Protein AF-A0A380JYC2-F1 (afdb_monomer_lite)

Foldseek 3Di:
DDDPDPDDDDDDWDWDWDQDPNDTDTDTDDPVPDDDDCPDPVNVVVVVVVVVVVVVVVD

Secondary structure (DSSP, 8-state):
-PPPPPPP---PPEEEEEEETTEEEEEEE-TTTPPPPTTSHHHHHHHHHHHHHHHHHH-

Structure (mmCIF, N/CA/C/O backbone):
data_AF-A0A380JYC2-F1
#
_entry.id   AF-A0A380JYC2-F1
#
loop_
_atom_site.group_PDB
_atom_site.id
_atom_site.type_symbol
_atom_site.label_atom_id
_atom_site.label_alt_id
_atom_site.label_comp_id
_atom_site.label_asym_id
_atom_site.label_entity_id
_atom_site.label_seq_id
_atom_site.pdbx_PDB_ins_code
_atom_site.Cartn_x
_atom_site.Cartn_y
_atom_site.Cartn_z
_atom_site.occupancy
_a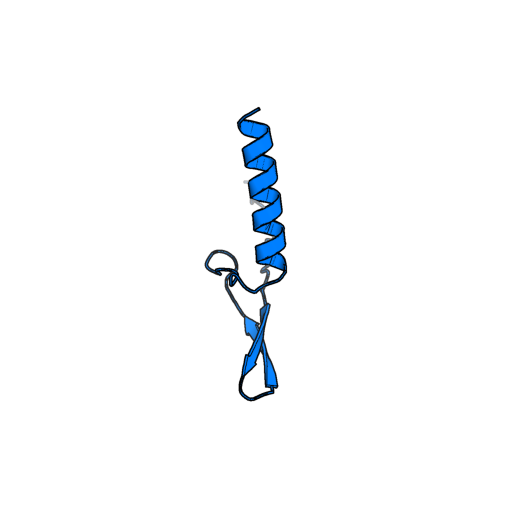tom_site.B_iso_or_equiv
_atom_site.auth_seq_id
_atom_site.auth_comp_id
_atom_site.auth_asym_id
_atom_site.auth_atom_id
_atom_site.pdbx_PDB_model_num
ATOM 1 N N . MET A 1 1 ? -0.893 47.758 6.582 1.00 54.69 1 MET A N 1
ATOM 2 C CA . MET A 1 1 ? -1.515 46.479 6.164 1.00 54.69 1 MET A CA 1
ATOM 3 C C . MET A 1 1 ? -0.545 45.340 6.463 1.00 54.69 1 MET A C 1
ATOM 5 O O . MET A 1 1 ? 0.615 45.454 6.089 1.00 54.69 1 MET A O 1
ATOM 9 N N . LYS A 1 2 ? -0.961 44.284 7.176 1.00 65.88 2 LYS A N 1
ATOM 10 C CA . LYS A 1 2 ? -0.087 43.134 7.481 1.00 65.88 2 LYS A CA 1
ATOM 11 C C . LYS A 1 2 ? -0.115 42.153 6.300 1.00 65.88 2 LYS A C 1
ATOM 13 O O . LYS A 1 2 ? -1.176 41.623 5.989 1.00 65.88 2 LYS A O 1
ATOM 18 N N . ARG A 1 3 ? 1.027 41.910 5.643 1.00 69.50 3 ARG A N 1
ATOM 19 C CA . ARG A 1 3 ? 1.166 40.810 4.671 1.00 69.50 3 ARG A CA 1
ATOM 20 C C . ARG A 1 3 ? 1.055 39.490 5.436 1.00 69.50 3 ARG A C 1
ATOM 22 O O . ARG A 1 3 ? 1.838 39.257 6.357 1.00 69.50 3 ARG A O 1
ATOM 29 N N . LYS A 1 4 ? 0.082 38.644 5.084 1.00 73.81 4 LYS A N 1
ATOM 30 C CA . LYS A 1 4 ? 0.065 37.251 5.548 1.00 73.81 4 LYS A CA 1
ATOM 31 C C . LYS A 1 4 ? 1.344 36.596 5.028 1.00 73.81 4 LYS A C 1
ATOM 33 O O . LYS A 1 4 ? 1.583 36.604 3.825 1.00 73.81 4 LYS A O 1
ATOM 38 N N . LYS A 1 5 ? 2.184 36.094 5.934 1.00 76.44 5 LYS A N 1
ATOM 39 C CA . LYS A 1 5 ? 3.295 35.221 5.556 1.00 76.44 5 LYS A CA 1
ATOM 40 C C . LYS A 1 5 ? 2.664 33.917 5.082 1.00 76.44 5 LYS A C 1
ATOM 42 O O . LYS A 1 5 ? 1.926 33.302 5.851 1.00 76.44 5 LYS A O 1
ATOM 47 N N . GLU A 1 6 ? 2.884 33.541 3.828 1.00 78.75 6 GLU A N 1
ATOM 48 C CA . GLU A 1 6 ? 2.484 32.216 3.365 1.00 78.75 6 GLU A CA 1
ATOM 49 C C . GLU A 1 6 ? 3.230 31.172 4.190 1.00 78.75 6 GLU A C 1
ATOM 51 O O . GLU A 1 6 ? 4.456 31.192 4.302 1.00 78.75 6 GLU A O 1
ATOM 56 N N . GLN A 1 7 ? 2.463 30.296 4.833 1.00 81.31 7 GLN A N 1
ATOM 57 C CA . GLN A 1 7 ? 3.011 29.152 5.536 1.00 81.31 7 GLN A CA 1
ATOM 58 C C . GLN A 1 7 ? 3.563 28.187 4.489 1.00 81.31 7 GLN A C 1
ATOM 60 O O . GLN A 1 7 ? 2.821 27.712 3.629 1.00 81.31 7 GLN A O 1
ATOM 65 N N . TRP A 1 8 ? 4.865 27.914 4.555 1.00 82.81 8 TRP A N 1
ATOM 66 C CA . TRP A 1 8 ? 5.502 26.933 3.686 1.00 82.81 8 TRP A CA 1
ATOM 67 C C . TRP A 1 8 ? 4.834 25.566 3.866 1.00 82.81 8 TRP A C 1
ATOM 69 O O . TRP A 1 8 ? 4.681 25.088 4.993 1.00 82.81 8 TRP A O 1
ATOM 79 N N . LYS A 1 9 ? 4.433 24.946 2.753 1.00 79.44 9 LYS A N 1
ATOM 80 C CA . LYS A 1 9 ? 3.925 23.573 2.715 1.00 79.44 9 LYS A CA 1
ATOM 81 C C . LYS A 1 9 ? 4.943 22.705 1.974 1.00 79.44 9 LYS A C 1
ATOM 83 O O . LYS A 1 9 ? 5.215 22.999 0.807 1.00 79.44 9 LYS A O 1
ATOM 88 N N . PRO A 1 10 ? 5.507 21.659 2.603 1.00 78.38 10 PRO A N 1
ATOM 89 C CA . PRO A 1 10 ? 6.407 20.751 1.909 1.00 78.38 10 PRO A CA 1
ATOM 90 C C . PRO A 1 10 ? 5.663 20.050 0.777 1.00 78.38 10 PRO A C 1
ATOM 92 O O . PRO A 1 10 ? 4.579 19.499 0.978 1.00 78.38 10 PRO A O 1
ATOM 95 N N . LYS A 1 11 ? 6.271 20.028 -0.408 1.00 79.75 11 LYS A N 1
ATOM 96 C CA . LYS A 1 11 ? 5.849 19.111 -1.463 1.00 79.75 11 LYS A CA 1
ATOM 97 C C . LYS A 1 11 ? 6.400 17.729 -1.113 1.00 79.75 11 LYS A C 1
ATOM 99 O O . LYS A 1 11 ? 7.601 17.503 -1.223 1.00 79.75 11 LYS A O 1
ATOM 104 N N . ILE A 1 12 ? 5.531 16.840 -0.644 1.00 82.81 12 ILE A N 1
ATOM 105 C CA . ILE A 1 12 ? 5.878 15.445 -0.360 1.00 82.81 12 ILE A CA 1
ATOM 106 C C . ILE A 1 12 ? 5.686 14.654 -1.655 1.00 82.81 12 ILE A C 1
ATOM 108 O O . ILE A 1 12 ? 4.610 14.700 -2.245 1.00 82.81 12 ILE A O 1
ATOM 112 N N . ASN A 1 13 ? 6.727 13.948 -2.092 1.00 86.44 13 ASN A N 1
ATOM 113 C CA . ASN A 1 13 ? 6.639 12.998 -3.198 1.00 86.44 13 ASN A CA 1
ATOM 114 C C . ASN A 1 13 ? 6.617 11.582 -2.612 1.00 86.44 13 ASN A C 1
ATOM 116 O O . ASN A 1 13 ? 7.514 11.223 -1.846 1.00 86.44 13 ASN A O 1
ATOM 120 N N . SER A 1 14 ? 5.606 10.794 -2.968 1.00 88.75 14 SER A N 1
ATOM 121 C CA . SER A 1 14 ? 5.457 9.405 -2.530 1.00 88.75 14 SER A CA 1
ATOM 122 C C . SER A 1 14 ? 5.897 8.456 -3.640 1.00 88.75 14 SER A C 1
ATOM 124 O O . SER A 1 14 ? 5.516 8.627 -4.796 1.00 88.75 14 SER A O 1
ATOM 126 N N . TYR A 1 15 ? 6.694 7.450 -3.285 1.00 91.31 15 TYR A N 1
ATOM 127 C CA . TYR A 1 15 ? 7.206 6.443 -4.213 1.00 91.31 15 TYR A CA 1
ATOM 128 C C . TYR A 1 15 ? 6.901 5.046 -3.694 1.00 91.31 15 TYR A C 1
ATOM 130 O O . TYR A 1 15 ? 6.901 4.820 -2.483 1.00 91.31 15 TYR A O 1
ATOM 138 N N . ARG A 1 16 ? 6.652 4.115 -4.612 1.00 87.25 16 ARG A N 1
ATOM 139 C CA . ARG A 1 16 ? 6.494 2.690 -4.315 1.00 87.25 16 ARG A CA 1
ATOM 140 C C . ARG A 1 16 ? 7.429 1.861 -5.177 1.00 87.25 16 ARG A C 1
ATOM 142 O O . ARG A 1 16 ? 7.737 2.251 -6.301 1.00 87.25 16 ARG A O 1
ATOM 149 N N . GLU A 1 17 ? 7.826 0.710 -4.662 1.00 90.31 17 GLU A N 1
ATOM 150 C CA . GLU A 1 17 ? 8.590 -0.277 -5.414 1.00 90.31 17 GLU A CA 1
ATOM 151 C C . GLU A 1 17 ? 7.649 -1.131 -6.269 1.00 90.31 17 GLU A C 1
ATOM 153 O O . GLU A 1 17 ? 6.592 -1.573 -5.812 1.00 90.31 17 GLU A O 1
ATOM 158 N N . VAL A 1 18 ? 8.027 -1.332 -7.527 1.00 88.00 18 VAL A N 1
ATOM 159 C CA . VAL A 1 18 ? 7.347 -2.210 -8.481 1.00 88.00 18 VAL A CA 1
ATOM 160 C C . VAL A 1 18 ? 8.412 -3.052 -9.168 1.00 88.00 18 VAL A C 1
ATOM 162 O O . VAL A 1 18 ? 9.404 -2.511 -9.652 1.00 88.00 18 VAL A O 1
ATOM 165 N N . THR A 1 19 ? 8.214 -4.366 -9.210 1.00 87.50 19 THR A N 1
ATOM 166 C CA . THR A 1 19 ? 9.073 -5.279 -9.970 1.00 87.50 19 THR A CA 1
ATOM 167 C C . THR A 1 19 ? 8.452 -5.518 -11.342 1.00 87.50 19 THR A C 1
ATOM 169 O O . THR A 1 19 ? 7.350 -6.056 -11.436 1.00 87.50 19 THR A O 1
ATOM 172 N N . GLU A 1 20 ? 9.153 -5.120 -12.401 1.00 87.19 20 GLU A N 1
ATOM 173 C CA . GLU A 1 20 ? 8.786 -5.387 -13.796 1.00 87.19 20 GLU A CA 1
ATOM 174 C C . GLU A 1 20 ? 9.993 -5.993 -14.516 1.00 87.19 20 GLU A C 1
ATOM 176 O O . GLU A 1 20 ? 11.076 -5.413 -14.484 1.00 87.19 20 GLU A 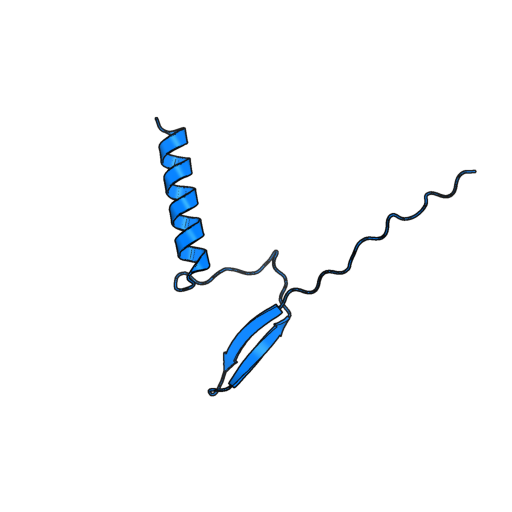O 1
ATOM 181 N N . ASN A 1 21 ? 9.807 -7.131 -15.195 1.00 87.69 21 ASN A N 1
ATOM 182 C CA . ASN A 1 21 ? 10.869 -7.840 -15.928 1.00 87.69 21 ASN A CA 1
ATOM 183 C C . ASN A 1 21 ? 12.122 -8.125 -15.073 1.00 87.69 21 ASN A C 1
ATOM 185 O O . ASN A 1 21 ? 13.236 -7.839 -15.499 1.00 87.69 21 ASN A O 1
ATOM 189 N N . ASP A 1 22 ? 11.926 -8.636 -13.852 1.00 89.69 22 ASP A N 1
ATOM 190 C CA . ASP A 1 22 ? 12.980 -8.917 -12.858 1.00 89.69 22 ASP A CA 1
ATOM 191 C C . ASP A 1 22 ? 13.806 -7.695 -12.396 1.00 89.69 22 ASP A C 1
ATOM 193 O O . ASP A 1 22 ? 14.777 -7.838 -11.653 1.00 89.69 22 ASP A O 1
ATOM 197 N N . GLU A 1 23 ? 13.386 -6.474 -12.747 1.00 91.88 23 GLU A N 1
ATOM 198 C CA . GLU A 1 23 ? 13.980 -5.226 -12.265 1.00 91.88 23 GLU A CA 1
ATOM 199 C C . GLU A 1 23 ? 13.047 -4.509 -11.281 1.00 91.88 23 GLU A C 1
ATOM 201 O O . GLU A 1 23 ? 11.881 -4.237 -11.579 1.00 91.88 23 GLU A O 1
ATOM 206 N N . THR A 1 24 ? 13.574 -4.132 -10.114 1.00 92.06 24 THR A N 1
ATOM 207 C CA . THR A 1 24 ? 12.853 -3.306 -9.134 1.00 92.06 24 THR A CA 1
ATOM 208 C C . THR A 1 24 ? 12.993 -1.824 -9.475 1.00 92.06 24 THR A C 1
ATOM 210 O O . THR A 1 24 ? 14.104 -1.302 -9.582 1.00 92.06 24 THR A O 1
ATOM 213 N N . LYS A 1 25 ? 11.863 -1.125 -9.614 1.00 92.62 25 LYS A N 1
ATOM 214 C CA . LYS A 1 25 ? 11.783 0.302 -9.962 1.00 92.62 25 LYS A CA 1
ATOM 215 C C . LYS A 1 25 ? 10.971 1.072 -8.927 1.00 92.62 25 LYS A C 1
AT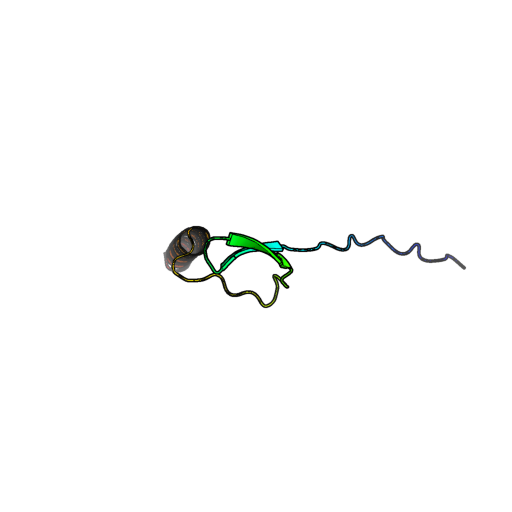OM 217 O O . LYS A 1 25 ? 9.976 0.575 -8.407 1.00 92.62 25 LYS A O 1
ATOM 222 N N . LEU A 1 26 ? 11.380 2.313 -8.664 1.00 92.94 26 LEU A N 1
ATOM 223 C CA . LEU A 1 26 ? 10.618 3.255 -7.846 1.00 92.94 26 LEU A CA 1
ATOM 224 C C . LEU A 1 26 ? 9.682 4.070 -8.735 1.00 92.94 26 LEU A C 1
ATOM 226 O O . LEU A 1 26 ? 10.126 4.824 -9.600 1.00 92.94 26 LEU A O 1
ATOM 230 N N . VAL A 1 27 ? 8.382 3.938 -8.495 1.00 90.62 27 VAL A N 1
ATOM 231 C CA . VAL A 1 27 ? 7.335 4.636 -9.243 1.00 90.62 27 VAL A CA 1
ATOM 232 C C . VAL A 1 27 ? 6.673 5.662 -8.333 1.00 90.62 27 VAL A C 1
ATOM 234 O O . VAL A 1 27 ? 6.212 5.328 -7.239 1.00 90.62 27 VAL A O 1
ATOM 237 N N . SER A 1 28 ? 6.636 6.919 -8.783 1.00 91.75 28 SER A N 1
ATOM 238 C CA . SER A 1 28 ? 5.901 7.988 -8.101 1.00 91.75 28 SER A CA 1
ATOM 239 C C . SER A 1 28 ? 4.406 7.699 -8.155 1.00 91.75 28 SER A C 1
ATOM 241 O O . SER A 1 28 ? 3.888 7.308 -9.204 1.00 91.75 28 SER A O 1
ATOM 243 N N . PHE A 1 29 ? 3.710 7.891 -7.042 1.00 89.75 29 PHE A N 1
ATOM 244 C CA . PHE A 1 29 ? 2.274 7.659 -6.971 1.00 89.75 29 PHE A CA 1
ATOM 245 C C . PHE A 1 29 ? 1.587 8.672 -6.054 1.00 89.75 29 PHE A C 1
ATOM 247 O O . PHE A 1 29 ? 2.215 9.264 -5.176 1.00 89.75 29 PHE A O 1
ATOM 254 N N . ASP A 1 30 ? 0.286 8.861 -6.263 1.00 89.19 30 ASP A N 1
ATOM 255 C CA . ASP A 1 3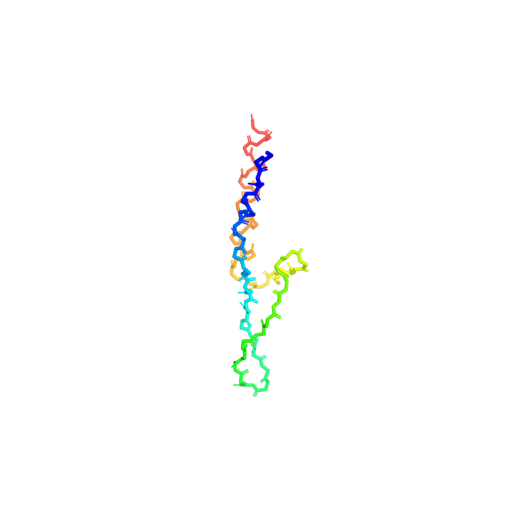0 ? -0.550 9.659 -5.375 1.00 89.19 30 ASP A CA 1
ATOM 256 C C . ASP A 1 30 ? -1.141 8.766 -4.268 1.00 89.19 30 ASP A C 1
ATOM 258 O O . ASP A 1 30 ? -1.926 7.860 -4.565 1.00 89.19 30 ASP A O 1
ATOM 262 N N . PRO A 1 31 ? -0.786 8.987 -2.989 1.00 86.88 31 PRO A N 1
ATOM 263 C CA . PRO A 1 31 ? -1.273 8.160 -1.894 1.00 86.88 31 PRO A CA 1
ATOM 264 C C . PRO A 1 31 ? -2.781 8.282 -1.667 1.00 86.88 31 PRO A C 1
ATOM 266 O O . PRO A 1 31 ? -3.372 7.341 -1.146 1.00 86.88 31 PRO A O 1
ATOM 269 N N . ALA A 1 32 ? -3.415 9.391 -2.064 1.00 87.69 32 ALA A N 1
ATOM 270 C CA . ALA A 1 32 ? -4.854 9.577 -1.871 1.00 87.69 32 ALA A CA 1
ATOM 271 C C . ALA A 1 32 ? -5.698 8.667 -2.777 1.00 87.69 32 ALA A C 1
ATOM 273 O O . ALA A 1 32 ? -6.836 8.344 -2.443 1.00 87.69 32 ALA A O 1
ATOM 274 N N . THR A 1 33 ? -5.143 8.248 -3.915 1.00 87.81 33 THR A N 1
ATOM 275 C CA . THR A 1 33 ? -5.828 7.420 -4.919 1.00 87.81 33 THR A CA 1
ATOM 276 C C . THR A 1 33 ? -5.289 5.991 -4.978 1.00 87.81 33 THR A C 1
ATOM 278 O O . THR A 1 33 ? -5.807 5.151 -5.716 1.00 87.81 33 THR A O 1
ATOM 281 N N . TYR A 1 34 ? -4.265 5.680 -4.185 1.00 88.62 34 TYR A N 1
ATOM 282 C CA . TYR A 1 34 ? -3.620 4.378 -4.206 1.00 88.62 34 TYR A CA 1
ATOM 283 C C . TYR A 1 34 ? -4.364 3.327 -3.388 1.00 88.62 34 TYR A C 1
ATOM 285 O O . TYR A 1 34 ? -4.580 3.479 -2.188 1.00 88.62 34 TYR A O 1
ATOM 293 N N . THR A 1 35 ? -4.678 2.203 -4.033 1.00 89.06 35 THR A N 1
ATOM 294 C CA . THR A 1 35 ? -5.232 1.026 -3.360 1.00 89.06 35 THR A CA 1
ATOM 295 C C . THR A 1 35 ? -4.119 0.037 -3.038 1.00 89.06 35 THR A C 1
ATOM 297 O O . THR A 1 35 ? -3.410 -0.431 -3.929 1.00 89.06 35 THR A O 1
ATOM 300 N N . ILE A 1 36 ? -3.982 -0.302 -1.755 1.00 88.06 36 ILE A N 1
ATOM 301 C CA . ILE A 1 36 ? -3.026 -1.310 -1.294 1.00 88.06 36 ILE A CA 1
ATOM 302 C C . ILE A 1 36 ? -3.538 -2.703 -1.715 1.00 88.06 36 ILE A C 1
ATOM 304 O O . ILE A 1 36 ? -4.659 -3.060 -1.350 1.00 88.06 36 ILE A O 1
ATOM 308 N N . PRO A 1 37 ? -2.746 -3.510 -2.448 1.00 87.56 37 PRO A N 1
ATOM 309 C CA . PRO A 1 37 ? -3.154 -4.854 -2.854 1.00 87.56 37 PRO A CA 1
ATOM 310 C C . PRO A 1 37 ? -3.388 -5.780 -1.654 1.00 87.56 37 PRO A C 1
ATOM 312 O O . PRO A 1 37 ? -2.636 -5.730 -0.682 1.00 87.56 37 PRO A O 1
ATOM 315 N N . ALA A 1 38 ? -4.355 -6.698 -1.754 1.00 83.62 38 ALA A N 1
ATOM 316 C CA . ALA A 1 38 ? -4.714 -7.607 -0.658 1.00 83.62 38 ALA A CA 1
ATOM 317 C C . ALA A 1 38 ? -3.560 -8.521 -0.190 1.00 83.62 38 ALA A C 1
ATOM 319 O O . ALA A 1 38 ? -3.480 -8.885 0.979 1.00 83.62 38 ALA A O 1
ATOM 320 N N . GLY A 1 39 ? -2.636 -8.865 -1.094 1.00 84.81 39 GLY A N 1
ATOM 321 C CA . GLY A 1 39 ? -1.435 -9.645 -0.772 1.00 84.81 39 GLY A CA 1
ATOM 322 C C . GLY A 1 39 ? -0.313 -8.839 -0.106 1.00 84.81 39 GLY A C 1
ATOM 323 O O . GLY A 1 39 ? 0.697 -9.415 0.291 1.00 84.81 39 GLY A O 1
ATOM 324 N N . HIS A 1 40 ? -0.453 -7.516 0.012 1.00 86.56 40 HIS A N 1
ATOM 325 C CA . HIS A 1 40 ? 0.584 -6.669 0.587 1.00 86.56 40 HIS A CA 1
ATOM 326 C C . HIS A 1 40 ? 0.600 -6.802 2.123 1.00 86.56 40 HIS A C 1
ATOM 328 O O . HIS A 1 40 ? -0.458 -6.699 2.748 1.00 86.56 40 HIS A O 1
ATOM 334 N N . PRO A 1 41 ? 1.769 -6.934 2.781 1.00 86.69 41 PRO A N 1
ATOM 335 C CA . PRO A 1 41 ? 1.845 -7.086 4.239 1.00 86.69 41 PRO A CA 1
ATOM 336 C C . PRO A 1 41 ? 1.105 -5.987 5.017 1.00 86.69 41 PRO A C 1
ATOM 338 O O . PRO A 1 41 ? 0.402 -6.270 5.982 1.00 86.69 41 PRO A O 1
ATOM 341 N N . ILE A 1 42 ? 1.200 -4.737 4.545 1.00 86.94 42 ILE A N 1
ATOM 342 C CA . ILE A 1 42 ? 0.496 -3.587 5.142 1.00 86.94 42 ILE A CA 1
ATOM 343 C C . ILE A 1 42 ? -1.027 -3.756 5.084 1.00 86.94 42 ILE A C 1
ATOM 345 O O . ILE A 1 42 ? -1.702 -3.409 6.048 1.00 86.94 42 ILE A O 1
ATOM 349 N N . TYR A 1 43 ? -1.572 -4.311 3.997 1.00 89.19 43 TYR A N 1
ATOM 350 C CA . TYR A 1 43 ? -3.012 -4.549 3.893 1.00 89.19 43 TYR A CA 1
ATOM 351 C C . TYR A 1 43 ? -3.484 -5.480 5.010 1.00 89.19 43 TYR A C 1
ATOM 353 O O . TYR A 1 43 ? -4.435 -5.162 5.718 1.00 89.19 43 TYR A O 1
ATOM 361 N N . LYS A 1 44 ? -2.755 -6.580 5.238 1.00 87.62 44 LYS A N 1
ATOM 362 C CA . LYS A 1 44 ? -3.073 -7.544 6.297 1.00 87.62 44 LYS A CA 1
ATOM 363 C C . LYS A 1 44 ? -3.077 -6.892 7.684 1.00 87.62 44 LYS A C 1
ATOM 365 O O . LYS A 1 44 ? -3.973 -7.156 8.479 1.00 87.62 44 LYS A O 1
ATOM 370 N N . THR A 1 45 ? -2.108 -6.021 7.963 1.00 89.94 45 THR A N 1
ATOM 371 C CA . THR A 1 45 ? -2.053 -5.267 9.225 1.00 89.94 45 THR A CA 1
ATOM 372 C C . THR A 1 45 ? -3.258 -4.342 9.390 1.00 89.94 45 THR A C 1
ATOM 374 O O . THR A 1 45 ? -3.853 -4.307 10.463 1.00 89.94 45 THR A O 1
ATOM 377 N N . LEU A 1 46 ? -3.642 -3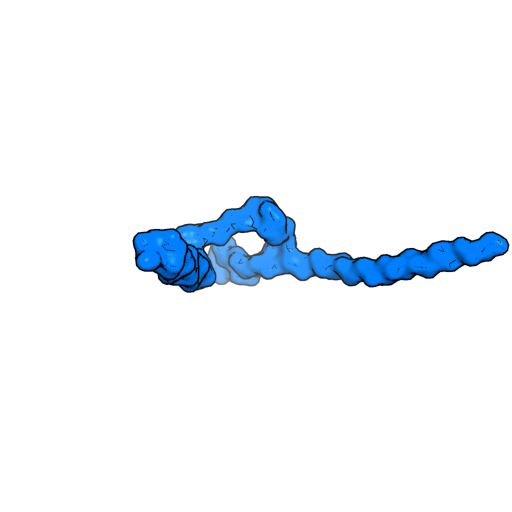.615 8.337 1.00 89.25 46 LEU A N 1
ATOM 378 C CA . LEU A 1 46 ? -4.792 -2.706 8.374 1.00 89.25 46 LEU A CA 1
ATOM 379 C C . LEU A 1 46 ? -6.110 -3.453 8.592 1.00 89.25 46 LEU A C 1
ATOM 381 O O . LEU A 1 46 ? -6.934 -3.000 9.380 1.00 89.25 46 LEU A O 1
ATOM 385 N N . VAL A 1 47 ? -6.286 -4.611 7.949 1.00 90.44 47 VAL A N 1
ATOM 386 C CA . VAL A 1 47 ? -7.462 -5.468 8.161 1.00 90.44 47 VAL A CA 1
ATOM 387 C C . VAL A 1 47 ? -7.572 -5.883 9.628 1.00 90.44 47 VAL A C 1
ATOM 389 O O . VAL A 1 47 ? -8.609 -5.639 10.233 1.00 90.44 47 VAL A O 1
ATOM 392 N N . MET A 1 48 ? -6.492 -6.392 10.233 1.00 90.69 48 MET A N 1
ATOM 393 C CA . MET A 1 48 ? -6.513 -6.789 11.650 1.00 90.69 48 MET A CA 1
ATOM 394 C C . MET A 1 48 ? -6.841 -5.627 12.596 1.00 90.69 48 MET A C 1
ATOM 396 O O . MET A 1 48 ? -7.495 -5.826 13.616 1.00 90.69 48 MET A O 1
ATOM 400 N N . ILE A 1 49 ? -6.356 -4.415 12.302 1.00 92.56 49 ILE A N 1
ATOM 401 C CA . ILE A 1 49 ? -6.664 -3.226 13.111 1.00 92.56 49 ILE A CA 1
ATOM 402 C C . ILE A 1 49 ? -8.155 -2.894 13.009 1.00 92.56 49 ILE A C 1
ATOM 404 O O . ILE A 1 49 ? -8.795 -2.657 14.031 1.00 92.56 49 ILE A O 1
ATOM 408 N N . ASN A 1 50 ? -8.706 -2.913 11.796 1.00 90.75 50 ASN A N 1
ATOM 409 C CA . ASN A 1 50 ? -10.115 -2.609 11.567 1.00 90.75 50 ASN A CA 1
ATOM 410 C C . ASN A 1 50 ? -11.041 -3.648 12.215 1.00 90.75 50 ASN A C 1
ATOM 412 O O . ASN A 1 50 ? -12.060 -3.270 12.786 1.00 90.75 50 ASN A O 1
ATOM 416 N N . GLU A 1 51 ? -10.683 -4.935 12.165 1.00 92.44 51 GLU A N 1
ATOM 417 C CA . GLU A 1 51 ? -11.430 -6.013 12.831 1.00 92.44 51 GLU A CA 1
ATOM 418 C C . GLU A 1 51 ? -11.495 -5.788 14.346 1.00 92.44 51 GLU A C 1
ATOM 420 O O . GLU A 1 51 ? -12.584 -5.772 14.916 1.00 92.44 51 GLU A O 1
ATOM 425 N N . LYS A 1 52 ? -10.356 -5.490 14.985 1.00 91.81 52 LYS A N 1
ATOM 426 C CA . LYS A 1 52 ? -10.313 -5.182 16.425 1.00 91.81 52 LYS A CA 1
ATOM 427 C C . LYS A 1 52 ? -11.161 -3.967 16.795 1.00 91.81 52 LYS A C 1
ATOM 429 O O . LYS A 1 52 ? -11.874 -3.991 17.789 1.00 91.81 52 LYS A O 1
ATOM 434 N N . GLN A 1 53 ? -11.109 -2.909 15.987 1.00 90.50 53 GLN A N 1
ATOM 435 C CA . GLN A 1 53 ? -11.922 -1.713 16.225 1.00 90.50 53 GLN A CA 1
ATOM 436 C C . GLN A 1 53 ? -13.423 -1.983 16.072 1.00 90.50 53 GLN A C 1
ATOM 438 O O . GLN A 1 53 ? -14.224 -1.367 16.771 1.00 90.50 53 GLN A O 1
ATOM 443 N N . ALA A 1 54 ? -13.815 -2.880 15.164 1.00 87.56 54 ALA A N 1
ATOM 444 C CA . ALA A 1 54 ? -15.210 -3.272 14.996 1.00 87.56 54 ALA A CA 1
ATOM 445 C C . ALA A 1 54 ? -15.717 -4.102 16.188 1.00 87.56 54 ALA A C 1
ATOM 447 O O . ALA A 1 54 ? -16.840 -3.887 16.649 1.00 87.56 54 ALA A O 1
ATOM 448 N N . GLU A 1 55 ? -14.884 -4.998 16.722 1.00 84.81 55 GLU A N 1
ATOM 449 C CA . GLU A 1 55 ? -15.175 -5.746 17.953 1.00 84.81 55 GLU A CA 1
ATOM 450 C C . GLU A 1 55 ? -15.345 -4.803 19.157 1.00 84.81 55 GLU A C 1
ATOM 452 O O . GLU A 1 55 ? -16.321 -4.918 19.893 1.00 84.81 55 GLU A O 1
ATOM 457 N N . GLU A 1 56 ? -14.469 -3.805 19.315 1.00 80.44 56 GLU A N 1
ATOM 458 C CA . GLU A 1 56 ? -14.557 -2.807 20.397 1.00 80.44 56 GLU A CA 1
ATOM 459 C C . GLU A 1 56 ? -15.808 -1.914 20.321 1.00 80.44 56 GLU A C 1
ATOM 461 O O . GLU A 1 56 ? -16.262 -1.409 21.343 1.00 80.44 56 GLU A O 1
ATOM 466 N N . GLN A 1 57 ? -16.372 -1.700 19.130 1.00 72.62 57 GLN A N 1
ATOM 467 C CA . GLN A 1 57 ? -17.584 -0.888 18.943 1.00 72.62 57 GLN A CA 1
ATOM 468 C C . GLN A 1 57 ? -18.884 -1.678 19.125 1.00 72.62 57 GLN A C 1
ATOM 470 O O . GLN A 1 57 ? -19.955 -1.077 19.219 1.00 72.62 57 GLN A O 1
ATOM 475 N N . THR A 1 58 ? -18.806 -3.009 19.111 1.00 69.62 58 THR A N 1
ATOM 476 C CA . THR A 1 58 ? -19.971 -3.902 19.206 1.00 69.62 58 THR A CA 1
ATOM 477 C C . THR A 1 58 ? -20.097 -4.603 20.563 1.00 69.62 58 THR A C 1
ATOM 479 O O . THR A 1 58 ? -21.108 -5.269 20.791 1.00 69.62 58 THR A O 1
ATOM 482 N N . ALA A 1 59 ? -19.117 -4.421 21.457 1.00 57.88 59 ALA A N 1
ATOM 483 C CA . ALA A 1 59 ? -19.109 -4.869 22.853 1.00 57.88 59 ALA A CA 1
ATOM 484 C C . ALA A 1 59 ? -19.644 -3.794 23.816 1.00 57.88 59 ALA A C 1
ATOM 486 O O . ALA A 1 59 ? -20.298 -4.187 24.811 1.00 57.88 59 ALA A O 1
#

Sequence (59 aa):
MKRKKEQWKPKINSYREVTENDETKLVSFDPATY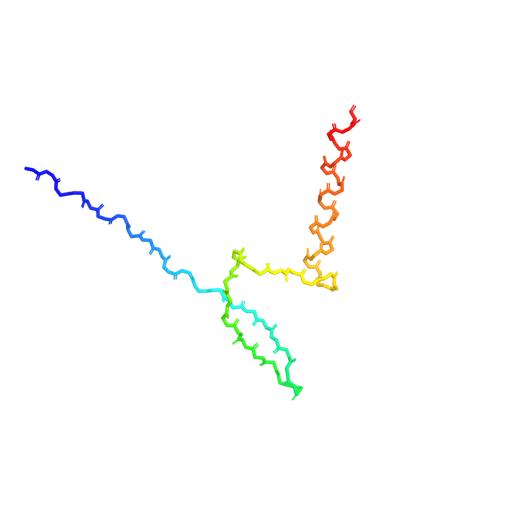TIPAGHPIYKTLVMINEKQAEEQTA

pLDDT: mean 84.93, std 8.17, range [54.69, 92.94]

InterPro domains:
  IPR059211 BOW99_gp33-like [NF047423] (5-47)

Radius of gyration: 19.29 Å; chains: 1; bounding box: 34×56×39 Å

Organism: NCBI:txid315405